Protein AF-A0A3C0C4C8-F1 (afdb_monomer)

pLDDT: mean 97.23, std 1.99, range [83.44, 98.62]

Nearest PDB structures (foldseek):
  2gzx-assembly2_B  TM=9.032E-01  e=1.634E-02  Staphylococcus aureus subsp. aureus MW2
  1j6o-assembly1_A  TM=8.601E-01  e=2.150E-02  Thermotoga maritima
  2y1h-assembly1_A  TM=8.056E-01  e=3.478E-02  Homo sapiens
  2y1h-assembly1_B  TM=8.057E-01  e=4.274E-02  Homo sapiens
  2o3a-assembly1_A  TM=3.704E-01  e=3.241E+00  Archaeoglobus fulgidus

Sequence (68 aa):
MFLVDTHCHLNKEYYPDGLSKVFENALKCDVRRLLFASADLASTREAVALAEKHEGMPEIWALAGVHP

Solvent-accessible surface area (backbone atoms only — not comparable to full-atom values): 3842 Å² total; per-residue (Å²): 140,73,41,69,45,81,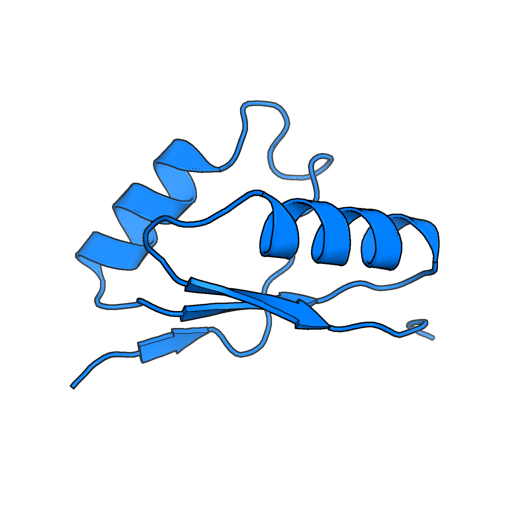72,41,77,76,51,56,88,85,32,78,89,53,57,68,66,58,36,56,52,33,52,76,70,41,29,46,32,40,26,26,51,31,49,30,75,68,44,21,52,51,27,43,55,48,29,74,68,47,85,61,78,44,40,48,41,53,38,78,45,71,58,134

Structure (mmCIF, N/CA/C/O backbone):
data_AF-A0A3C0C4C8-F1
#
_entry.id   AF-A0A3C0C4C8-F1
#
loop_
_atom_site.group_PDB
_atom_site.id
_atom_site.type_symbol
_atom_site.label_atom_id
_atom_site.label_alt_id
_atom_site.label_comp_id
_atom_site.label_asym_id
_atom_site.label_entity_id
_atom_site.label_seq_id
_atom_site.pdbx_PDB_ins_code
_atom_site.Cartn_x
_atom_site.Cartn_y
_atom_site.Cartn_z
_atom_site.occupancy
_atom_site.B_iso_or_equiv
_atom_site.auth_seq_id
_atom_site.auth_comp_id
_atom_site.auth_asym_id
_atom_site.auth_atom_id
_atom_site.pdbx_PDB_model_num
ATOM 1 N N . MET A 1 1 ? -11.755 -4.569 16.429 1.00 83.44 1 MET A N 1
ATOM 2 C CA . MET A 1 1 ? -12.070 -4.917 15.026 1.00 83.44 1 MET A CA 1
ATOM 3 C C . MET A 1 1 ? -11.498 -3.806 14.157 1.00 83.44 1 MET A C 1
ATOM 5 O O . MET A 1 1 ? -11.625 -2.664 14.574 1.00 83.44 1 MET A O 1
ATOM 9 N N . PHE A 1 2 ? -10.837 -4.102 13.040 1.00 96.38 2 PHE A N 1
ATOM 10 C CA . PHE A 1 2 ? -10.383 -3.091 12.074 1.00 96.38 2 PHE A CA 1
ATOM 11 C C . PHE A 1 2 ? -10.549 -3.631 10.650 1.00 96.38 2 PHE A C 1
ATOM 13 O O . PHE A 1 2 ? -10.669 -4.844 10.472 1.00 96.38 2 PHE A O 1
ATOM 20 N N . LEU A 1 3 ? -10.575 -2.740 9.663 1.00 98.62 3 LEU A N 1
ATOM 21 C CA . LEU A 1 3 ? -10.686 -3.073 8.247 1.00 98.62 3 LEU A CA 1
ATOM 22 C C . LEU A 1 3 ? -9.309 -3.112 7.580 1.00 98.62 3 LEU A C 1
ATOM 24 O O . LEU A 1 3 ? -8.407 -2.336 7.912 1.00 98.62 3 LEU A O 1
ATOM 28 N N . VAL A 1 4 ? -9.177 -4.016 6.613 1.00 98.56 4 VAL A N 1
ATOM 29 C CA . VAL A 1 4 ? -8.010 -4.134 5.740 1.00 98.56 4 VAL A CA 1
ATOM 30 C C . VAL A 1 4 ? -8.459 -3.772 4.335 1.00 98.56 4 VAL A C 1
ATOM 32 O O . VAL A 1 4 ? -9.343 -4.436 3.796 1.00 98.56 4 VAL A O 1
ATOM 35 N N . ASP A 1 5 ? -7.847 -2.750 3.745 1.00 98.56 5 ASP A N 1
ATOM 36 C CA . ASP A 1 5 ? -7.954 -2.542 2.306 1.00 98.56 5 ASP A CA 1
ATOM 37 C C . ASP A 1 5 ? -6.971 -3.492 1.620 1.00 98.56 5 ASP A C 1
ATOM 39 O O . ASP A 1 5 ? -5.751 -3.323 1.681 1.00 98.56 5 ASP A O 1
ATOM 43 N N . THR A 1 6 ? -7.509 -4.560 1.042 1.00 98.25 6 THR A N 1
ATOM 44 C CA . THR A 1 6 ? -6.720 -5.633 0.435 1.00 98.25 6 THR A CA 1
ATOM 45 C C . THR A 1 6 ? -6.182 -5.286 -0.951 1.00 98.25 6 THR A C 1
ATOM 47 O O . THR A 1 6 ? -5.399 -6.068 -1.487 1.00 98.25 6 THR A O 1
ATOM 50 N N . HIS A 1 7 ? -6.610 -4.170 -1.552 1.00 98.06 7 HIS A N 1
ATOM 51 C CA . HIS A 1 7 ? -6.180 -3.774 -2.889 1.00 98.06 7 HIS A CA 1
ATOM 52 C C . HIS A 1 7 ? -6.398 -2.274 -3.121 1.00 98.06 7 HIS A C 1
ATOM 54 O O . HIS A 1 7 ? -7.481 -1.845 -3.513 1.00 98.06 7 HIS A O 1
ATOM 60 N N . CYS A 1 8 ? -5.336 -1.485 -2.972 1.00 97.75 8 CYS A N 1
ATOM 61 C CA . CYS A 1 8 ? -5.356 -0.061 -3.295 1.00 97.75 8 CYS A CA 1
ATOM 62 C C . CYS A 1 8 ? -4.092 0.351 -4.056 1.00 97.75 8 CYS A C 1
ATOM 64 O O . CYS A 1 8 ? -2.993 -0.125 -3.767 1.00 97.75 8 CYS A O 1
ATOM 66 N N . HIS A 1 9 ? -4.230 1.271 -5.007 1.00 97.31 9 HIS A N 1
ATOM 67 C CA . HIS A 1 9 ? -3.089 1.882 -5.683 1.00 97.31 9 HIS A CA 1
ATOM 68 C C . HIS A 1 9 ? -2.653 3.119 -4.906 1.00 97.31 9 HIS A C 1
ATOM 70 O O . HIS A 1 9 ? -3.414 4.073 -4.815 1.00 97.31 9 HIS A O 1
ATOM 76 N N . LEU A 1 10 ? -1.438 3.109 -4.353 1.00 97.44 10 LEU A N 1
ATOM 77 C CA . LEU A 1 10 ? -0.860 4.220 -3.583 1.00 97.44 10 LEU A CA 1
ATOM 78 C C . LEU A 1 10 ? 0.291 4.909 -4.334 1.00 97.44 10 LEU A C 1
ATOM 80 O O . LEU A 1 10 ? 1.146 5.543 -3.717 1.00 97.44 10 LEU A O 1
ATOM 84 N N . ASN A 1 11 ? 0.327 4.767 -5.662 1.00 96.69 11 ASN A N 1
ATOM 85 C CA . ASN A 1 11 ? 1.380 5.326 -6.503 1.00 96.69 11 ASN A CA 1
ATOM 86 C C . ASN A 1 11 ? 1.468 6.845 -6.358 1.00 96.69 11 ASN A C 1
ATOM 88 O O . ASN A 1 11 ? 0.457 7.549 -6.299 1.00 96.69 11 ASN A O 1
ATOM 92 N N . LYS A 1 12 ? 2.693 7.360 -6.405 1.00 95.06 12 LYS A N 1
ATOM 93 C CA . LYS A 1 12 ? 2.996 8.790 -6.408 1.00 95.06 12 LYS A CA 1
ATOM 94 C C . LYS A 1 12 ? 2.344 9.525 -7.577 1.00 95.06 12 LYS A C 1
ATOM 96 O O . LYS A 1 12 ? 2.059 10.709 -7.449 1.00 95.06 12 LYS A O 1
ATOM 101 N N . GLU A 1 13 ? 2.082 8.837 -8.689 1.00 95.25 13 GLU A N 1
ATOM 102 C CA . GLU A 1 13 ? 1.317 9.391 -9.813 1.00 95.25 13 GLU A CA 1
ATOM 103 C C . GLU A 1 13 ? -0.088 9.848 -9.391 1.00 95.25 13 GLU A C 1
ATOM 105 O O . GLU A 1 13 ? -0.527 10.923 -9.789 1.00 95.25 13 GLU A O 1
ATOM 110 N N . TYR A 1 14 ? -0.768 9.075 -8.538 1.00 95.69 14 TYR A N 1
ATOM 111 C CA . TYR A 1 14 ? -2.108 9.404 -8.044 1.00 95.69 14 TYR A CA 1
ATOM 112 C C . TYR A 1 14 ? -2.083 10.331 -6.824 1.00 95.69 14 TYR A C 1
ATOM 114 O O . TYR A 1 14 ? -3.046 11.054 -6.571 1.00 95.69 14 TYR A O 1
ATOM 122 N N . TYR A 1 15 ? -0.977 10.328 -6.076 1.00 96.31 15 TYR A N 1
ATOM 123 C CA . TYR A 1 15 ? -0.790 11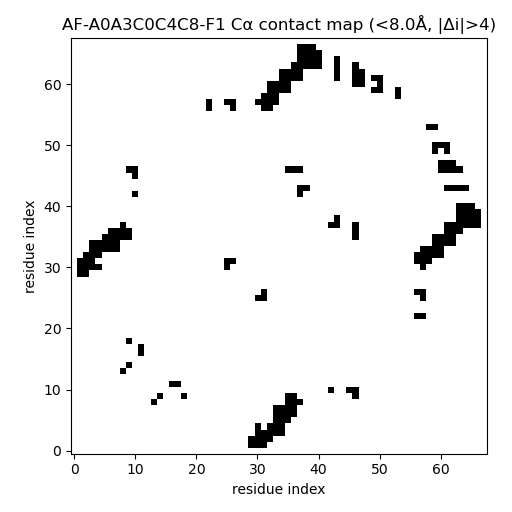.122 -4.861 1.00 96.31 15 TYR A CA 1
ATOM 124 C C . TYR A 1 15 ? 0.501 11.953 -4.930 1.00 96.31 15 TYR A C 1
ATOM 126 O O . TYR A 1 15 ? 1.438 11.702 -4.163 1.00 96.31 15 TYR A O 1
ATOM 134 N N . PRO A 1 16 ? 0.578 12.959 -5.825 1.00 94.69 16 PRO A N 1
ATOM 135 C CA . PRO A 1 16 ? 1.793 13.754 -6.020 1.00 94.69 16 PRO A CA 1
ATOM 136 C C . PRO A 1 16 ? 2.206 14.530 -4.760 1.00 94.69 16 PRO A C 1
ATOM 138 O O . PRO A 1 1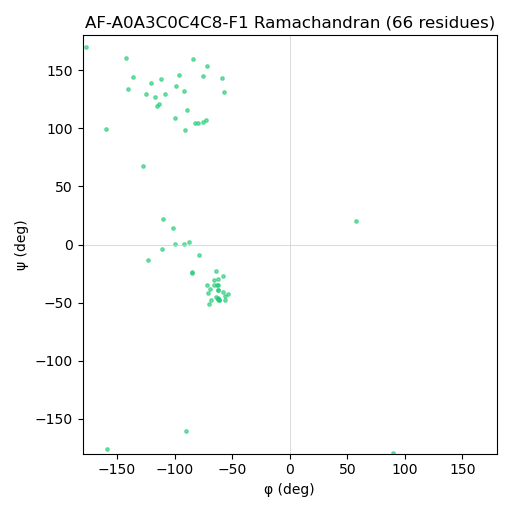6 ? 3.399 14.713 -4.519 1.00 94.69 16 PRO A O 1
ATOM 141 N N . ASP A 1 17 ? 1.230 14.903 -3.925 1.00 96.00 17 ASP A N 1
ATOM 142 C CA . ASP A 1 17 ? 1.424 15.607 -2.649 1.00 96.00 17 ASP A CA 1
ATOM 143 C C . ASP A 1 17 ? 1.659 14.656 -1.456 1.00 96.00 17 ASP A 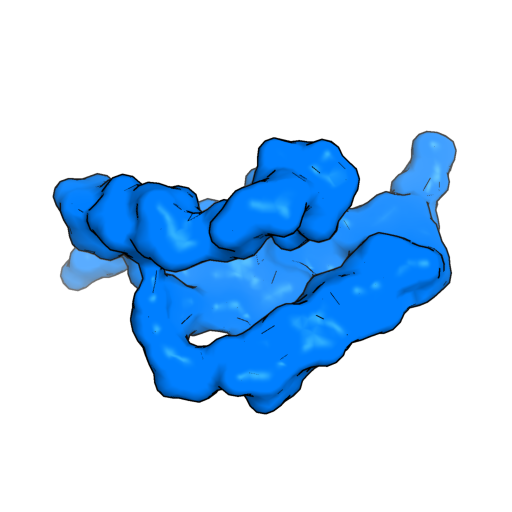C 1
ATOM 145 O O . ASP A 1 17 ? 1.807 15.091 -0.311 1.00 96.00 17 ASP A O 1
ATOM 149 N N . GLY A 1 18 ? 1.705 13.344 -1.708 1.00 96.00 18 GLY A N 1
ATOM 150 C CA . GLY A 1 18 ? 1.906 12.305 -0.702 1.00 96.00 18 GLY A CA 1
ATOM 151 C C . GLY A 1 18 ? 0.621 11.770 -0.059 1.00 96.00 18 GLY A C 1
ATOM 152 O O . GLY A 1 18 ? -0.500 12.158 -0.380 1.00 96.00 18 GLY A O 1
ATOM 153 N N . LEU A 1 19 ? 0.798 10.826 0.870 1.00 97.62 19 LEU A N 1
ATOM 154 C CA . LEU A 1 19 ? -0.279 9.974 1.394 1.00 97.62 19 LEU A CA 1
ATOM 155 C C . LEU A 1 19 ? -0.840 10.411 2.753 1.00 97.62 19 LEU A C 1
ATOM 157 O O . LEU A 1 19 ? -1.764 9.782 3.261 1.00 97.62 19 LEU A O 1
ATOM 161 N N . SER A 1 20 ? -0.340 11.498 3.347 1.00 97.06 20 SER A N 1
ATOM 162 C CA . SER A 1 20 ? -0.732 11.913 4.704 1.00 97.06 20 SER A CA 1
ATOM 163 C C . SER A 1 20 ? -2.248 12.057 4.868 1.00 97.06 20 SER A C 1
ATOM 165 O O . SER A 1 20 ? -2.816 11.581 5.851 1.00 97.06 20 SER A O 1
ATOM 167 N N . LYS A 1 21 ? -2.931 12.656 3.881 1.00 97.75 21 LYS A N 1
ATOM 168 C CA . LYS A 1 21 ? -4.391 12.811 3.925 1.00 97.75 21 LYS A CA 1
ATOM 169 C C . LYS A 1 21 ? -5.134 11.490 3.711 1.00 97.75 21 LYS A C 1
ATOM 171 O O . LYS A 1 21 ? -6.177 11.273 4.326 1.00 97.75 21 LYS A O 1
ATOM 176 N N . VAL A 1 22 ? -4.590 10.607 2.873 1.00 97.50 22 VAL A N 1
ATOM 177 C CA . VAL A 1 22 ? -5.123 9.255 2.647 1.00 97.50 22 VAL A CA 1
ATOM 178 C C . VAL A 1 22 ? -5.097 8.472 3.955 1.00 97.50 22 VAL A C 1
ATOM 180 O O . VAL A 1 22 ? -6.116 7.922 4.359 1.00 97.50 22 VAL A O 1
ATOM 183 N N . PHE A 1 23 ? -3.967 8.504 4.661 1.00 98.19 23 PHE A N 1
ATOM 184 C CA . PHE A 1 23 ? -3.782 7.826 5.940 1.00 98.19 23 PHE A CA 1
ATOM 185 C C . PHE A 1 23 ? -4.706 8.382 7.026 1.00 98.19 23 PHE A C 1
ATOM 187 O O . PHE A 1 23 ? -5.372 7.610 7.712 1.00 98.19 23 PHE A O 1
ATOM 194 N N . GLU A 1 24 ? -4.830 9.709 7.137 1.00 98.38 24 GLU A N 1
ATOM 195 C CA . GLU A 1 24 ? -5.768 10.341 8.074 1.00 98.38 24 GLU A CA 1
ATOM 196 C C . GLU A 1 24 ? -7.212 9.865 7.836 1.00 98.38 24 GLU A C 1
ATOM 198 O O . GLU A 1 24 ? -7.933 9.538 8.780 1.00 98.38 24 GLU A O 1
ATOM 203 N N . ASN A 1 25 ? -7.638 9.805 6.572 1.00 98.12 25 ASN A N 1
ATOM 204 C CA . ASN A 1 25 ? -8.987 9.380 6.214 1.00 98.12 25 ASN A CA 1
ATOM 205 C C . ASN A 1 25 ? -9.196 7.874 6.442 1.00 98.12 25 ASN A C 1
ATOM 207 O O . ASN A 1 25 ? -10.227 7.491 6.990 1.00 98.12 25 ASN A O 1
ATOM 211 N N . ALA A 1 26 ? -8.217 7.035 6.088 1.00 98.38 26 ALA A N 1
ATOM 212 C CA . ALA A 1 26 ? -8.263 5.593 6.321 1.00 98.38 26 ALA A CA 1
ATOM 213 C C . ALA A 1 26 ? -8.472 5.283 7.812 1.00 98.38 26 ALA A C 1
ATOM 215 O O . ALA A 1 26 ? -9.386 4.542 8.180 1.00 98.38 26 ALA A O 1
ATOM 216 N N . LEU A 1 27 ? -7.700 5.943 8.681 1.00 98.19 27 LEU A N 1
ATOM 217 C CA . LEU A 1 27 ? -7.789 5.750 10.127 1.00 98.19 27 LEU A CA 1
ATOM 218 C C . LEU A 1 27 ? -9.125 6.225 10.716 1.00 98.19 27 LEU A C 1
ATOM 220 O O . LEU A 1 27 ? -9.642 5.574 11.622 1.00 98.19 27 LEU A O 1
ATOM 224 N N . LYS A 1 28 ? -9.730 7.297 10.183 1.00 98.38 28 LYS A N 1
ATOM 225 C CA . LYS A 1 28 ? -11.084 7.738 10.581 1.00 98.38 28 LYS A CA 1
ATOM 226 C C . LYS A 1 28 ? -12.177 6.722 10.240 1.00 98.38 28 LYS A C 1
ATOM 228 O O . LYS A 1 28 ? -13.233 6.749 10.865 1.00 98.38 28 LYS A O 1
ATOM 233 N N . CYS A 1 29 ? -11.930 5.849 9.268 1.00 97.94 29 CYS A N 1
ATOM 234 C CA . CYS A 1 29 ? -12.850 4.800 8.830 1.00 97.94 29 CYS A CA 1
ATOM 235 C C . CYS A 1 29 ? -12.480 3.409 9.376 1.00 97.94 29 CYS A C 1
ATOM 237 O O . CYS A 1 29 ? -12.975 2.408 8.866 1.00 97.94 29 CYS A O 1
ATOM 239 N N . ASP A 1 30 ? -11.593 3.332 10.377 1.00 98.19 30 ASP A N 1
ATOM 240 C CA . ASP A 1 30 ? -11.053 2.082 10.929 1.00 98.19 30 ASP A CA 1
ATOM 241 C C . ASP A 1 30 ? -10.343 1.173 9.902 1.00 98.19 30 ASP A C 1
ATOM 243 O O . ASP A 1 30 ? -10.112 -0.009 10.170 1.00 98.19 30 ASP A O 1
ATOM 247 N N . VAL A 1 31 ? -9.911 1.722 8.761 1.00 98.62 31 VAL A N 1
ATOM 248 C CA . VAL A 1 31 ? -9.002 1.051 7.824 1.00 98.62 31 VAL A CA 1
ATOM 249 C C . VAL A 1 31 ? -7.578 1.236 8.337 1.00 98.62 31 VAL A C 1
ATOM 251 O O . VAL A 1 31 ? -7.005 2.321 8.256 1.00 98.62 31 VAL A O 1
ATOM 254 N N . ARG A 1 32 ? -7.009 0.178 8.919 1.00 98.50 32 ARG A N 1
ATOM 255 C CA . ARG A 1 32 ? -5.701 0.243 9.605 1.00 98.50 32 ARG A CA 1
ATOM 256 C C . ARG A 1 32 ? -4.586 -0.496 8.883 1.00 98.50 32 ARG A C 1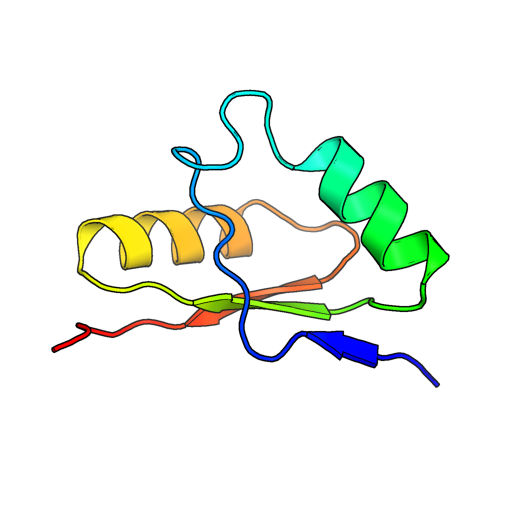
ATOM 258 O O . ARG A 1 32 ? -3.448 -0.435 9.333 1.00 98.50 32 ARG A O 1
ATOM 265 N N . ARG A 1 33 ? -4.903 -1.175 7.781 1.00 98.44 33 ARG A N 1
ATOM 266 C CA . ARG A 1 33 ? -3.932 -1.863 6.932 1.00 98.44 33 ARG A CA 1
ATOM 267 C C . ARG A 1 33 ? -4.294 -1.676 5.469 1.00 98.44 33 ARG A C 1
ATOM 269 O O . ARG A 1 33 ? -5.456 -1.861 5.112 1.00 98.44 33 ARG A O 1
ATOM 276 N N . LEU A 1 34 ? -3.298 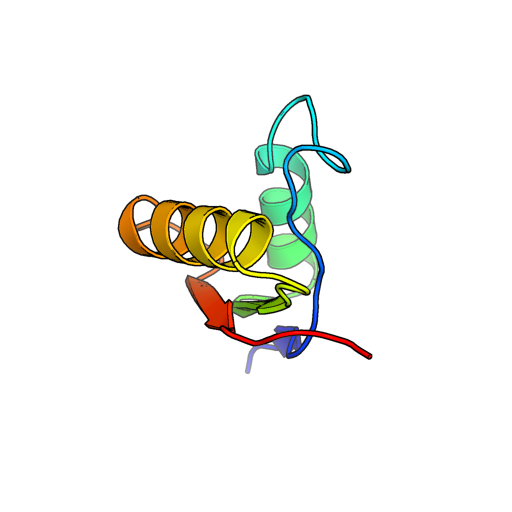-1.348 4.658 1.00 98.62 34 LEU A N 1
ATOM 277 C CA . LEU A 1 34 ? -3.422 -1.124 3.224 1.00 98.62 34 LEU A CA 1
ATOM 278 C C . LEU A 1 34 ? -2.443 -2.035 2.478 1.00 98.62 34 LEU A C 1
ATOM 280 O O . LEU A 1 34 ? -1.252 -2.075 2.800 1.00 98.62 34 LEU A O 1
ATOM 284 N N . LEU A 1 35 ? -2.941 -2.760 1.479 1.00 98.56 35 LEU A N 1
ATOM 285 C CA . LEU A 1 35 ? -2.126 -3.545 0.557 1.00 98.56 35 LEU A CA 1
ATOM 286 C C . LEU A 1 35 ? -1.952 -2.749 -0.738 1.00 98.56 35 LEU A C 1
ATOM 288 O O . LEU A 1 35 ? -2.890 -2.586 -1.521 1.00 98.56 35 LEU A O 1
ATOM 292 N N . PHE A 1 36 ? -0.737 -2.255 -0.960 1.00 98.25 36 PHE A N 1
ATOM 293 C CA . PHE A 1 36 ? -0.392 -1.490 -2.146 1.00 98.25 36 PHE A CA 1
ATOM 294 C C . PHE A 1 36 ? -0.257 -2.428 -3.353 1.00 98.25 36 PHE A C 1
ATOM 296 O O . PHE A 1 36 ? 0.734 -3.147 -3.496 1.00 98.25 36 PHE A O 1
ATOM 303 N N . ALA A 1 37 ? -1.264 -2.393 -4.226 1.00 97.94 37 ALA A N 1
ATOM 304 C CA . ALA A 1 37 ? -1.298 -3.085 -5.504 1.00 97.94 37 ALA A CA 1
ATOM 305 C C . ALA A 1 37 ? -0.355 -2.426 -6.528 1.00 97.94 37 ALA A C 1
ATOM 307 O O . ALA A 1 37 ? -0.633 -1.344 -7.052 1.00 97.94 37 ALA A O 1
ATOM 308 N N . SER A 1 38 ? 0.762 -3.094 -6.822 1.00 96.50 38 SER A N 1
ATOM 309 C CA . SER A 1 38 ? 1.616 -2.771 -7.969 1.00 96.50 38 SER A CA 1
ATOM 310 C C . SER A 1 38 ? 1.108 -3.431 -9.256 1.00 96.50 38 SER A C 1
ATOM 312 O O . SER A 1 38 ? 0.346 -4.398 -9.212 1.00 96.50 38 SER A O 1
ATOM 314 N N . ALA A 1 39 ? 1.532 -2.900 -10.403 1.00 96.88 39 ALA A N 1
ATOM 315 C CA . ALA A 1 39 ? 1.156 -3.382 -11.734 1.00 96.88 39 ALA A CA 1
ATOM 316 C C . ALA A 1 39 ? 2.360 -3.765 -12.614 1.00 96.88 39 ALA A C 1
ATOM 318 O O . ALA A 1 39 ? 2.190 -4.400 -13.648 1.00 96.88 39 ALA A O 1
ATOM 319 N N . ASP A 1 40 ? 3.578 -3.393 -12.229 1.00 97.62 40 ASP A N 1
ATOM 320 C CA . ASP A 1 40 ? 4.810 -3.661 -12.966 1.00 97.62 40 ASP A CA 1
ATOM 321 C C . ASP A 1 40 ? 6.037 -3.590 -12.036 1.00 97.62 40 ASP A C 1
ATOM 323 O O . ASP A 1 40 ? 5.931 -3.394 -10.821 1.00 97.62 40 ASP A O 1
ATOM 327 N N . LEU A 1 41 ? 7.239 -3.733 -12.603 1.00 98.00 41 LEU A N 1
ATOM 328 C CA . LEU A 1 41 ? 8.483 -3.658 -11.834 1.00 98.00 41 LEU A CA 1
ATOM 329 C C . LEU A 1 41 ? 8.704 -2.279 -11.187 1.00 98.00 41 LEU A C 1
ATOM 331 O O . LEU A 1 41 ? 9.276 -2.204 -10.098 1.00 98.00 41 LEU A O 1
ATOM 335 N N . ALA A 1 42 ? 8.290 -1.193 -11.843 1.00 97.56 42 ALA A N 1
ATOM 336 C CA . ALA A 1 42 ? 8.491 0.162 -11.336 1.00 97.56 42 ALA A CA 1
ATOM 337 C C . ALA A 1 42 ? 7.602 0.425 -10.112 1.00 97.56 42 ALA A C 1
ATOM 339 O O . ALA A 1 42 ? 8.104 0.783 -9.045 1.00 97.56 42 ALA A O 1
ATOM 340 N N . SER A 1 43 ? 6.309 0.148 -10.237 1.00 97.62 43 SER A N 1
ATOM 341 C CA . SER A 1 43 ? 5.327 0.238 -9.156 1.00 97.62 43 SER A CA 1
ATOM 342 C C . SER A 1 43 ? 5.580 -0.782 -8.041 1.00 97.62 43 SER A C 1
ATOM 344 O O . SER A 1 43 ? 5.346 -0.473 -6.877 1.00 97.62 43 SER A O 1
ATOM 346 N N . THR A 1 44 ? 6.140 -1.962 -8.340 1.00 98.25 44 THR A N 1
ATOM 347 C CA . THR A 1 44 ? 6.574 -2.920 -7.305 1.00 98.25 44 THR A CA 1
ATOM 348 C C . THR A 1 44 ? 7.672 -2.317 -6.430 1.00 98.25 44 THR A C 1
ATOM 350 O O . THR A 1 44 ? 7.606 -2.393 -5.204 1.00 98.25 44 THR A O 1
ATOM 353 N N . ARG A 1 45 ? 8.688 -1.689 -7.040 1.00 98.25 45 ARG A N 1
ATOM 354 C CA . ARG A 1 45 ? 9.774 -1.029 -6.294 1.00 98.25 45 ARG A CA 1
ATOM 355 C C . ARG A 1 45 ? 9.251 0.118 -5.443 1.00 98.25 45 ARG A C 1
ATOM 357 O O . ARG A 1 45 ? 9.711 0.298 -4.320 1.00 98.25 45 ARG A O 1
ATOM 364 N N . GLU A 1 46 ? 8.297 0.875 -5.971 1.00 98.00 46 GLU A N 1
ATOM 365 C CA . GLU A 1 46 ? 7.626 1.934 -5.227 1.00 98.00 46 GLU A CA 1
ATOM 366 C C . GLU A 1 46 ? 6.868 1.381 -4.012 1.00 98.00 46 GLU A C 1
ATOM 368 O O . GLU A 1 46 ? 7.044 1.889 -2.905 1.00 98.00 46 GLU A O 1
ATOM 373 N N . ALA A 1 47 ? 6.095 0.306 -4.194 1.00 98.19 47 ALA A N 1
ATOM 374 C CA . ALA A 1 47 ? 5.334 -0.322 -3.121 1.00 98.19 47 ALA A CA 1
ATOM 375 C C . ALA A 1 47 ? 6.228 -0.867 -2.005 1.00 98.19 47 ALA A C 1
ATOM 377 O O . ALA A 1 47 ? 5.971 -0.599 -0.831 1.00 98.19 47 ALA A O 1
ATOM 378 N N . VAL A 1 48 ? 7.307 -1.572 -2.361 1.00 98.25 48 VAL A N 1
ATOM 379 C CA . VAL A 1 48 ? 8.295 -2.072 -1.392 1.00 98.25 48 VAL A CA 1
ATOM 380 C C . VAL A 1 48 ? 8.956 -0.912 -0.652 1.00 98.25 48 VAL A C 1
ATOM 382 O O . VAL A 1 48 ? 8.983 -0.914 0.573 1.00 98.25 48 VAL A O 1
ATOM 385 N N . ALA A 1 49 ? 9.414 0.120 -1.368 1.00 98.25 49 ALA A N 1
ATOM 386 C CA . ALA A 1 49 ? 10.067 1.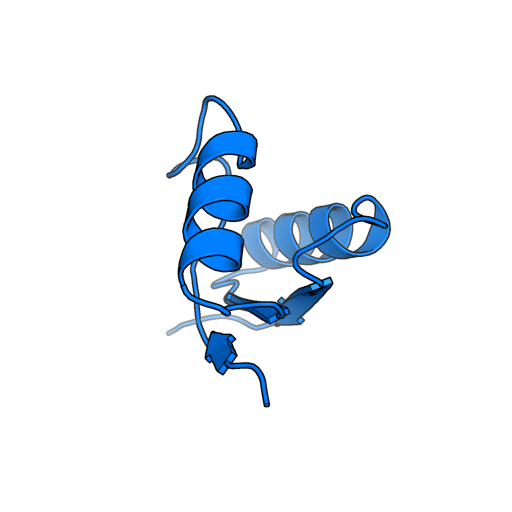266 -0.742 1.00 98.25 49 ALA A CA 1
ATOM 387 C C . ALA A 1 49 ? 9.139 2.030 0.214 1.00 98.25 49 ALA A C 1
ATOM 389 O O . ALA A 1 49 ? 9.607 2.557 1.224 1.00 98.25 49 ALA A O 1
ATOM 390 N N . LEU A 1 50 ? 7.841 2.119 -0.097 1.00 97.62 50 LEU A N 1
ATOM 391 C CA . LEU A 1 50 ? 6.857 2.706 0.808 1.00 97.62 50 LEU A CA 1
ATOM 392 C C . LEU A 1 50 ? 6.654 1.827 2.047 1.00 97.62 50 LEU A C 1
ATOM 394 O O . LEU A 1 50 ? 6.701 2.351 3.156 1.00 97.62 50 LEU A O 1
ATOM 398 N N . ALA A 1 51 ? 6.460 0.518 1.868 1.00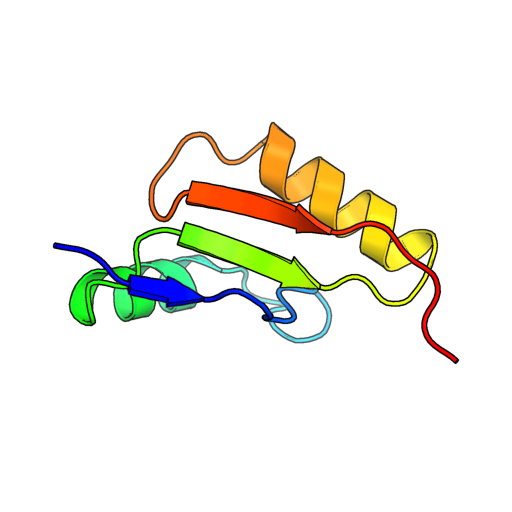 97.75 51 ALA A N 1
ATOM 399 C CA . ALA A 1 51 ? 6.248 -0.421 2.968 1.00 97.75 51 ALA A CA 1
ATOM 400 C C . ALA A 1 51 ? 7.457 -0.497 3.920 1.00 97.75 51 ALA A C 1
ATOM 402 O O . ALA A 1 51 ? 7.276 -0.536 5.129 1.00 97.75 51 ALA A O 1
ATOM 403 N N . GLU A 1 52 ? 8.685 -0.455 3.395 1.00 97.69 52 GLU A N 1
ATOM 404 C CA . GLU A 1 52 ? 9.911 -0.458 4.206 1.00 97.69 52 GLU A CA 1
ATOM 405 C C . GLU A 1 52 ? 10.107 0.839 4.998 1.00 97.69 52 GLU A C 1
ATOM 407 O O . GLU A 1 52 ? 10.594 0.809 6.124 1.00 97.69 52 GLU A O 1
ATOM 412 N N . LYS A 1 53 ? 9.764 1.993 4.411 1.00 97.12 53 LYS A N 1
ATOM 413 C CA . LYS A 1 53 ? 9.976 3.307 5.045 1.00 97.12 53 LYS A CA 1
ATOM 414 C C . LYS A 1 53 ? 8.850 3.711 5.989 1.00 97.12 53 LYS A C 1
ATOM 416 O O . LYS A 1 53 ? 9.046 4.594 6.823 1.00 97.12 53 LYS A O 1
ATOM 421 N N . HIS A 1 54 ? 7.654 3.161 5.805 1.00 96.94 54 HIS A N 1
ATOM 422 C CA . HIS A 1 54 ? 6.490 3.527 6.596 1.00 96.94 54 HIS A CA 1
ATOM 423 C C . HIS A 1 54 ? 6.363 2.635 7.833 1.00 96.94 54 HIS A C 1
ATOM 425 O O . HIS A 1 54 ? 5.802 1.549 7.777 1.00 96.94 54 HIS A O 1
ATOM 431 N N . GLU A 1 55 ? 6.820 3.143 8.975 1.00 94.81 55 GLU A N 1
ATOM 432 C CA . GLU A 1 55 ? 6.685 2.473 10.281 1.00 94.81 55 GLU A CA 1
ATOM 433 C C . GLU A 1 55 ? 5.411 2.894 11.049 1.00 94.81 55 GLU A C 1
ATOM 435 O O . GLU A 1 55 ? 5.185 2.472 12.182 1.00 94.81 55 GLU A O 1
ATOM 440 N N . GLY A 1 56 ? 4.599 3.779 10.460 1.00 96.06 56 GLY A N 1
ATOM 441 C CA . GLY A 1 56 ? 3.429 4.386 11.092 1.00 96.06 56 GLY A CA 1
ATOM 442 C C . GLY A 1 56 ? 2.120 3.617 10.891 1.00 96.06 56 GLY A C 1
ATOM 443 O O . GLY A 1 56 ? 2.089 2.430 10.579 1.00 96.06 56 GLY A O 1
ATOM 444 N N . MET A 1 57 ? 1.015 4.337 11.096 1.00 97.06 57 MET A N 1
ATOM 445 C CA . MET A 1 57 ? -0.340 3.872 10.806 1.00 97.06 57 MET A CA 1
ATOM 446 C C . MET A 1 57 ? -0.935 4.669 9.632 1.00 97.06 57 MET A C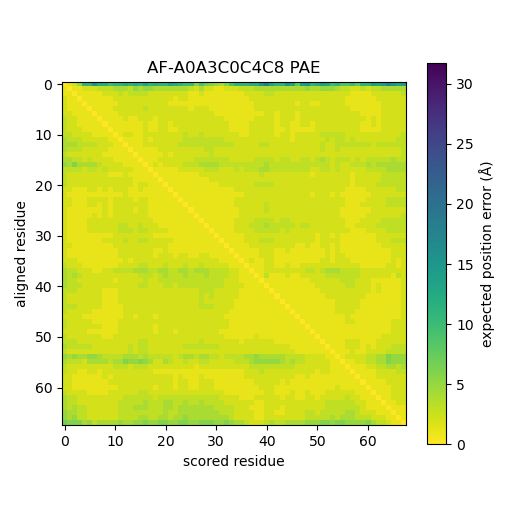 1
ATOM 448 O O . MET A 1 57 ? -0.751 5.892 9.597 1.00 97.06 57 MET A O 1
ATOM 452 N N . PRO A 1 58 ? -1.717 4.034 8.735 1.00 98.00 58 PRO A N 1
ATOM 453 C CA . PRO A 1 58 ? -2.046 2.603 8.684 1.00 98.00 58 PRO A CA 1
ATOM 454 C C . PRO A 1 58 ? -0.856 1.730 8.248 1.00 98.00 58 PRO A C 1
ATOM 456 O O . PRO A 1 58 ? 0.002 2.184 7.503 1.00 98.00 58 PRO A O 1
ATOM 459 N N . GLU A 1 59 ? -0.832 0.462 8.670 1.00 98.38 59 GLU A N 1
ATOM 460 C CA . GLU A 1 59 ? 0.179 -0.506 8.225 1.00 98.38 59 GLU A CA 1
ATOM 461 C C . GLU A 1 59 ? 0.174 -0.625 6.694 1.00 98.38 59 GLU A C 1
ATOM 463 O O . GLU A 1 59 ? -0.883 -0.856 6.095 1.00 98.38 59 GLU A O 1
ATOM 468 N N . ILE A 1 60 ? 1.345 -0.542 6.063 1.00 98.31 60 ILE A N 1
ATOM 469 C CA . ILE A 1 60 ? 1.483 -0.674 4.609 1.00 98.31 60 ILE A CA 1
ATOM 470 C C . ILE A 1 60 ? 2.152 -2.000 4.265 1.00 98.31 60 ILE A C 1
ATOM 472 O O . ILE A 1 60 ? 3.217 -2.328 4.780 1.00 98.31 60 ILE A O 1
ATOM 476 N N . TRP A 1 61 ? 1.534 -2.740 3.349 1.00 98.38 61 TRP A N 1
ATOM 477 C CA . TRP A 1 61 ? 2.067 -3.978 2.793 1.00 98.38 61 TRP A CA 1
ATOM 478 C C . TRP A 1 61 ? 2.216 -3.840 1.282 1.00 98.38 61 TRP A C 1
ATOM 480 O O . TRP A 1 61 ? 1.341 -3.295 0.613 1.00 98.38 61 TRP A O 1
ATOM 490 N N . ALA A 1 62 ? 3.316 -4.348 0.735 1.00 98.12 62 ALA A N 1
ATOM 491 C CA . ALA A 1 62 ? 3.566 -4.322 -0.701 1.00 98.12 62 ALA A CA 1
ATOM 492 C C . ALA A 1 62 ? 3.048 -5.602 -1.370 1.00 98.12 62 ALA A C 1
ATOM 494 O O . ALA A 1 62 ? 3.363 -6.708 -0.929 1.00 98.12 62 ALA A O 1
ATOM 495 N N . LEU A 1 63 ? 2.302 -5.456 -2.466 1.00 97.12 63 LEU A N 1
ATOM 496 C CA . LEU A 1 63 ? 2.061 -6.534 -3.422 1.00 97.12 63 LEU A CA 1
ATOM 497 C C . LEU A 1 63 ? 3.024 -6.362 -4.595 1.00 97.12 63 LEU A C 1
ATOM 499 O O . LEU A 1 63 ? 3.210 -5.248 -5.079 1.00 97.12 63 LEU A O 1
ATOM 503 N N . ALA A 1 64 ? 3.625 -7.456 -5.057 1.00 96.31 64 ALA A N 1
ATOM 504 C CA . ALA A 1 64 ? 4.546 -7.478 -6.190 1.00 96.31 64 ALA A CA 1
ATOM 505 C C . ALA A 1 64 ? 3.963 -8.337 -7.317 1.00 96.31 64 ALA A C 1
ATOM 507 O O . ALA A 1 64 ? 3.605 -9.494 -7.088 1.00 96.31 64 ALA A O 1
ATOM 508 N N . GLY A 1 65 ? 3.883 -7.788 -8.527 1.00 95.06 65 GLY A N 1
ATOM 509 C CA . GLY A 1 65 ? 3.344 -8.492 -9.686 1.00 95.06 65 GLY A CA 1
ATOM 510 C C . GLY A 1 65 ? 3.428 -7.670 -10.969 1.00 95.06 65 GLY A C 1
ATOM 511 O O . GLY A 1 65 ? 3.750 -6.485 -10.943 1.00 95.06 65 GLY A O 1
ATOM 512 N N . VAL A 1 66 ? 3.148 -8.322 -12.097 1.00 96.62 66 VAL A N 1
ATOM 513 C CA . VAL A 1 66 ? 2.964 -7.666 -13.396 1.00 96.62 66 VAL A CA 1
ATOM 514 C C . VAL A 1 66 ? 1.515 -7.885 -13.809 1.00 96.62 66 VAL A C 1
ATOM 516 O O . VAL A 1 66 ? 1.070 -9.029 -13.910 1.00 96.62 66 VAL A O 1
ATOM 519 N N . HIS A 1 67 ? 0.778 -6.795 -13.982 1.00 96.25 67 HIS A N 1
ATOM 520 C CA . HIS A 1 67 ? -0.604 -6.812 -14.437 1.00 96.25 67 HIS A CA 1
ATOM 521 C C . HIS A 1 67 ? -0.653 -7.092 -15.956 1.00 96.25 67 HIS A C 1
ATOM 523 O O . HIS A 1 67 ? 0.258 -6.649 -16.661 1.00 96.25 67 HIS A O 1
ATOM 529 N N . PRO A 1 68 ? -1.664 -7.830 -16.463 1.00 95.75 68 PRO A N 1
ATOM 530 C CA . PRO A 1 68 ? -1.889 -8.022 -17.899 1.00 95.75 68 PRO A CA 1
ATOM 531 C C . PRO A 1 68 ? -2.043 -6.723 -18.694 1.00 95.75 68 PRO A C 1
ATOM 533 O O . PRO A 1 68 ? -2.567 -5.739 -18.114 1.00 95.75 68 PRO A O 1
#

Mean predicted aligned error: 2.05 Å

Foldseek 3Di:
DADEAQEDAQDCVVVVVHCPVVQVVCVVRRHQYYEHDDADPVSQVVQVVCQVPDPDTSRGHYDDDHHD

Secondary structure (DSSP, 8-state):
--EEEEEE---TTT-TT-SHHHHHHHHHTTEEEEEEE--SHHHHHHHHHHHHH--SSSEEEEE-----

Radius of gyration: 11.52 Å; Cα contacts (8 Å, |Δi|>4): 114; chains: 1; bounding box: 23×24×33 Å